Protein AF-A0A8T5A1V4-F1 (afdb_monomer)

Secondary structure (DSSP, 8-state):
--GGGGGS------TGGGS-HHHHHHHHHHHHHHHHH--SHHHHHHHHHHHHHHHHHTT-HHHHHHHHHT-----

Solvent-accessible surface area (backbone atoms only — not comparable to full-atom values): 4674 Å² total; per-residue (Å²): 142,60,92,59,51,79,74,54,88,73,94,68,94,28,72,55,64,72,51,57,71,66,60,55,51,52,53,53,49,52,55,51,54,51,58,71,75,49,88,54,66,70,65,48,49,50,58,52,58,62,45,49,62,54,35,55,52,39,69,39,52,68,58,53,54,32,57,75,68,70,50,79,82,66,135

Foldseek 3Di:
DDLCQLVDDDDDDFPLVPDDPVVVVVVVVVLVVQCVVDDDPVSNVVSVVVCVVVCVRRVCVVSVVCNVVSHRPDD

Radius of gyration: 14.13 Å; Cα contacts (8 Å, |Δi|>4): 35; chains: 1; bounding box: 38×25×30 Å

Mean predicted aligned error: 6.33 Å

Sequence (75 aa):
MSLLDGLRFRMGASPIHRIDPRAKFIMVMTL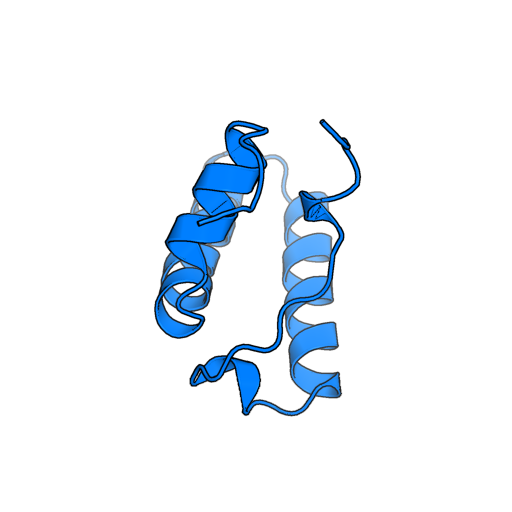FSASILFYELPPLMAIFLLQVPILLLGRVAREWIRTLRGEPCWP

Structure (mmCIF, N/CA/C/O backbone):
data_AF-A0A8T5A1V4-F1
#
_entry.id   AF-A0A8T5A1V4-F1
#
loop_
_atom_site.group_PDB
_atom_site.id
_atom_site.type_symbol
_atom_site.label_atom_id
_atom_site.label_alt_id
_atom_site.label_comp_id
_atom_site.label_asym_id
_atom_site.label_entity_id
_atom_site.label_seq_id
_atom_site.pdbx_PDB_ins_code
_atom_site.Cartn_x
_atom_site.Cartn_y
_atom_site.Cartn_z
_atom_site.occupancy
_atom_site.B_iso_or_equiv
_atom_site.auth_seq_id
_atom_site.auth_comp_id
_atom_site.auth_asym_id
_atom_site.auth_atom_id
_atom_site.pdbx_PDB_model_num
ATOM 1 N N . MET A 1 1 ? 19.849 14.920 4.302 1.00 51.78 1 MET A N 1
ATOM 2 C CA . MET A 1 1 ? 18.593 14.948 5.075 1.00 51.78 1 MET A CA 1
ATOM 3 C C . MET A 1 1 ? 17.570 15.703 4.257 1.00 51.78 1 MET A C 1
ATOM 5 O O . MET A 1 1 ? 17.661 16.918 4.166 1.00 51.78 1 MET A O 1
ATOM 9 N N . SER A 1 2 ? 16.657 14.999 3.600 1.00 64.31 2 SER A N 1
ATOM 10 C CA . SER A 1 2 ? 15.501 15.634 2.979 1.00 64.31 2 SER A CA 1
ATOM 11 C C . SER A 1 2 ? 14.287 14.776 3.289 1.00 64.31 2 SER A C 1
ATOM 13 O O . SER A 1 2 ? 14.231 13.620 2.881 1.00 64.31 2 SER A O 1
ATOM 15 N N . LEU A 1 3 ? 13.314 15.338 4.010 1.00 63.84 3 LEU A N 1
ATOM 16 C CA . LEU A 1 3 ? 11.991 14.733 4.229 1.00 63.84 3 LEU A CA 1
ATOM 17 C C . LEU A 1 3 ? 11.337 14.272 2.910 1.00 63.84 3 LEU A C 1
ATOM 19 O O . LEU A 1 3 ? 10.487 13.388 2.906 1.00 63.84 3 LEU A O 1
ATOM 23 N N . LEU A 1 4 ? 11.760 14.851 1.784 1.00 71.75 4 LEU A N 1
ATOM 24 C CA . LEU A 1 4 ? 11.225 14.595 0.453 1.00 71.75 4 LEU A CA 1
ATOM 25 C C . LEU A 1 4 ? 11.854 13.377 -0.244 1.00 71.75 4 LEU A C 1
ATOM 27 O O . LEU A 1 4 ? 11.363 12.974 -1.297 1.00 71.75 4 LEU A O 1
ATOM 31 N N . ASP A 1 5 ? 12.898 12.753 0.317 1.00 69.06 5 ASP A N 1
ATOM 32 C CA . ASP A 1 5 ? 13.531 11.576 -0.301 1.00 69.06 5 ASP A CA 1
ATOM 33 C C . ASP A 1 5 ? 12.579 10.368 -0.381 1.00 69.06 5 ASP A C 1
ATOM 35 O O . ASP A 1 5 ? 12.694 9.561 -1.303 1.00 69.06 5 ASP A O 1
ATOM 39 N N . GLY A 1 6 ? 11.603 10.267 0.530 1.00 67.25 6 GLY A N 1
ATOM 40 C CA . GLY A 1 6 ? 10.547 9.247 0.487 1.00 67.25 6 GLY A CA 1
ATOM 41 C C . GLY A 1 6 ? 9.495 9.474 -0.607 1.00 67.25 6 GLY A C 1
ATOM 42 O O . GLY A 1 6 ? 8.828 8.529 -1.017 1.00 67.25 6 GLY A O 1
ATOM 43 N N . LEU A 1 7 ? 9.373 10.704 -1.121 1.00 73.00 7 LEU A N 1
ATOM 44 C CA . LEU A 1 7 ? 8.474 11.059 -2.230 1.00 73.00 7 LEU A CA 1
ATOM 45 C C . LEU A 1 7 ? 9.149 10.908 -3.601 1.00 73.00 7 LEU A C 1
ATOM 47 O O . LEU A 1 7 ? 8.523 11.124 -4.641 1.00 73.00 7 LEU A O 1
ATOM 51 N N . ARG A 1 8 ? 10.437 10.547 -3.631 1.00 76.75 8 ARG A N 1
ATOM 52 C CA . ARG A 1 8 ? 11.184 10.386 -4.874 1.00 76.75 8 ARG A CA 1
ATOM 53 C C . ARG A 1 8 ? 10.779 9.089 -5.571 1.00 76.75 8 ARG A C 1
ATOM 55 O O . ARG A 1 8 ? 11.008 7.995 -5.061 1.00 76.75 8 ARG A O 1
ATOM 62 N N . PHE A 1 9 ? 10.254 9.210 -6.788 1.00 73.81 9 PHE A N 1
ATOM 63 C CA . PHE A 1 9 ? 9.946 8.052 -7.622 1.00 73.81 9 PHE A CA 1
ATOM 64 C C . PHE A 1 9 ? 11.209 7.234 -7.926 1.00 73.81 9 PHE A C 1
ATOM 66 O O . PHE A 1 9 ? 12.233 7.760 -8.374 1.00 73.81 9 PHE A O 1
ATOM 73 N N . ARG A 1 10 ? 11.124 5.923 -7.689 1.00 72.75 10 ARG A N 1
ATOM 74 C CA . ARG A 1 10 ? 12.152 4.934 -8.023 1.00 72.75 10 ARG A CA 1
ATOM 75 C C . ARG A 1 10 ? 11.621 4.048 -9.140 1.00 72.75 10 ARG A C 1
ATOM 77 O O . ARG A 1 10 ? 10.497 3.559 -9.058 1.00 72.75 10 ARG A O 1
ATOM 84 N N . MET A 1 11 ? 12.439 3.815 -10.160 1.00 68.69 11 MET A N 1
ATOM 85 C CA . MET A 1 11 ? 12.122 2.794 -11.152 1.00 68.69 11 MET A CA 1
ATOM 86 C C . MET A 1 11 ? 12.416 1.420 -10.552 1.00 68.69 11 MET A C 1
ATOM 88 O O . MET A 1 11 ? 13.524 1.173 -10.079 1.00 68.69 11 MET A O 1
ATOM 92 N N . GLY A 1 12 ? 11.418 0.540 -10.545 1.00 71.06 12 GLY A N 1
ATOM 93 C CA . GLY A 1 12 ? 11.538 -0.821 -10.035 1.00 71.06 12 GLY A CA 1
ATOM 94 C C . GLY A 1 12 ? 10.821 -1.799 -10.955 1.00 71.06 12 GLY A C 1
ATOM 95 O O . GLY A 1 12 ? 9.732 -1.519 -11.445 1.00 71.06 12 GLY A O 1
ATOM 96 N N . ALA A 1 13 ? 11.427 -2.960 -11.195 1.00 71.19 13 ALA A N 1
ATOM 97 C CA . ALA A 1 13 ? 10.805 -4.036 -11.956 1.00 71.19 13 ALA A CA 1
ATOM 98 C C . ALA A 1 13 ? 10.236 -5.080 -10.986 1.00 71.19 13 ALA A C 1
ATOM 100 O O . ALA A 1 13 ? 10.968 -5.898 -10.429 1.00 71.19 13 ALA A O 1
ATOM 101 N N . SER A 1 14 ? 8.920 -5.057 -10.783 1.00 81.75 14 SER A N 1
ATOM 102 C CA . SER A 1 14 ? 8.193 -6.074 -10.019 1.00 81.75 14 SER A CA 1
ATOM 103 C C . SER A 1 14 ? 6.941 -6.534 -10.771 1.00 81.75 14 SER A C 1
ATOM 105 O O . SER A 1 14 ? 6.472 -5.817 -11.661 1.00 81.75 14 SER A O 1
ATOM 107 N N . PRO A 1 15 ? 6.392 -7.722 -10.456 1.00 77.25 15 PRO A N 1
ATOM 108 C CA . PRO A 1 15 ? 5.132 -8.203 -11.022 1.00 77.25 15 PRO A CA 1
ATOM 109 C C . PRO A 1 15 ? 4.015 -7.156 -10.988 1.00 77.25 15 PRO A C 1
ATOM 111 O O . PRO A 1 15 ? 3.352 -6.934 -11.997 1.00 77.25 15 PRO A O 1
ATOM 114 N N . ILE A 1 16 ? 3.877 -6.432 -9.873 1.00 80.88 16 ILE A N 1
ATOM 115 C CA . ILE A 1 16 ? 2.904 -5.340 -9.764 1.00 80.88 16 ILE A CA 1
ATOM 116 C C . ILE A 1 16 ? 3.252 -4.190 -10.690 1.00 80.88 16 ILE A C 1
ATOM 118 O O . ILE A 1 16 ? 2.355 -3.627 -11.302 1.00 80.88 16 ILE A O 1
ATOM 122 N N . HIS A 1 17 ? 4.530 -3.856 -10.868 1.00 81.50 17 HIS A N 1
ATOM 123 C CA . HIS A 1 17 ? 4.927 -2.779 -11.772 1.00 81.50 17 HIS A CA 1
ATOM 124 C C . HIS A 1 17 ? 4.503 -3.023 -13.231 1.00 81.50 17 HIS A C 1
ATOM 126 O O . HIS A 1 17 ? 4.276 -2.046 -13.939 1.00 81.50 17 HIS A O 1
ATOM 132 N N . ARG A 1 18 ? 4.276 -4.278 -13.643 1.00 84.62 18 ARG A N 1
ATOM 133 C CA . ARG A 1 18 ? 3.788 -4.640 -14.988 1.00 84.62 18 ARG A CA 1
ATOM 134 C C . ARG A 1 18 ? 2.277 -4.491 -15.189 1.00 84.62 18 ARG A C 1
ATOM 136 O O . ARG A 1 18 ? 1.829 -4.541 -16.325 1.00 84.62 18 ARG A O 1
ATOM 143 N N . ILE A 1 19 ? 1.500 -4.304 -14.120 1.00 85.81 19 ILE A N 1
ATOM 144 C CA . ILE A 1 19 ? 0.052 -4.070 -14.219 1.00 85.81 19 ILE A CA 1
ATOM 145 C C . ILE A 1 19 ? -0.208 -2.693 -14.845 1.00 85.81 19 ILE A C 1
ATOM 147 O O . ILE A 1 19 ? 0.510 -1.729 -14.543 1.00 85.81 19 ILE A O 1
ATOM 151 N N . ASP A 1 20 ? -1.264 -2.594 -15.656 1.00 91.19 20 ASP A N 1
ATOM 152 C CA . ASP A 1 20 ? -1.716 -1.339 -16.253 1.00 91.19 20 ASP A CA 1
ATOM 153 C C . ASP A 1 20 ? -1.857 -0.221 -15.203 1.00 91.19 20 ASP A C 1
ATOM 155 O O . ASP A 1 20 ? -2.482 -0.422 -14.153 1.00 91.19 20 ASP A O 1
ATOM 159 N N . PRO A 1 21 ? -1.334 0.991 -15.469 1.00 90.56 21 PRO A N 1
ATOM 160 C CA . PRO A 1 21 ? -1.386 2.108 -14.523 1.00 90.56 21 PRO A CA 1
ATOM 161 C C . PRO A 1 21 ? -2.803 2.435 -14.026 1.00 90.56 21 PRO A C 1
ATOM 163 O O . PRO A 1 21 ? -2.991 2.781 -12.862 1.00 90.56 21 PRO A O 1
ATOM 166 N N . ARG A 1 22 ? -3.812 2.270 -14.893 1.00 92.81 22 ARG A N 1
ATOM 167 C CA . ARG A 1 22 ? -5.228 2.526 -14.579 1.00 92.81 22 ARG A CA 1
ATOM 168 C C . ARG A 1 22 ? -5.769 1.551 -13.532 1.00 92.81 22 ARG A C 1
ATOM 170 O O . ARG A 1 22 ? -6.440 1.968 -12.595 1.00 92.81 22 ARG A O 1
ATOM 177 N N . ALA A 1 23 ? -5.433 0.268 -13.660 1.00 92.94 23 ALA A N 1
ATOM 178 C CA . ALA A 1 23 ? -5.870 -0.762 -12.723 1.00 92.94 23 ALA A CA 1
ATOM 179 C C . ALA A 1 23 ? -5.233 -0.567 -11.339 1.00 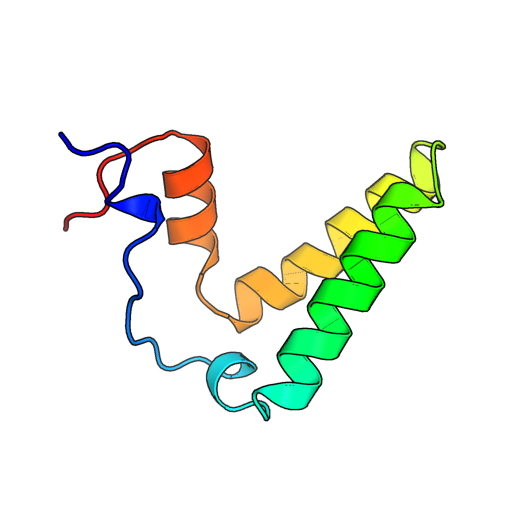92.94 23 ALA A C 1
ATOM 181 O O . ALA A 1 23 ? -5.918 -0.687 -10.326 1.00 92.94 23 ALA A O 1
ATOM 182 N N . LYS A 1 24 ? -3.951 -0.176 -11.285 1.00 90.25 24 LYS A N 1
ATOM 183 C CA . LYS A 1 24 ? -3.288 0.188 -10.020 1.00 90.25 24 LYS A CA 1
ATOM 184 C C . LYS A 1 24 ? -3.974 1.359 -9.324 1.00 90.25 24 LYS A C 1
ATOM 186 O O . LYS A 1 24 ? -4.145 1.322 -8.110 1.00 90.25 24 LYS A O 1
ATOM 191 N N . PHE A 1 25 ? -4.354 2.385 -10.083 1.00 92.75 25 PHE A N 1
ATOM 192 C CA . PHE A 1 25 ? -5.038 3.548 -9.526 1.00 92.75 25 PHE A CA 1
ATOM 193 C C . PHE A 1 25 ? -6.382 3.162 -8.902 1.00 92.75 25 PHE A C 1
ATOM 195 O O . PHE A 1 25 ? -6.637 3.500 -7.748 1.00 92.75 25 PHE A O 1
ATOM 202 N N . ILE A 1 26 ? -7.196 2.385 -9.626 1.00 96.19 26 ILE A N 1
ATOM 203 C CA . ILE A 1 26 ? -8.484 1.893 -9.120 1.00 96.19 26 ILE A CA 1
ATOM 204 C C . ILE A 1 26 ? -8.278 1.034 -7.869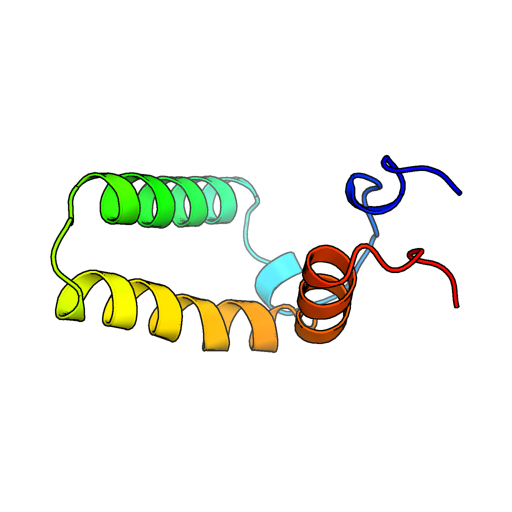 1.00 96.19 26 ILE A C 1
ATOM 206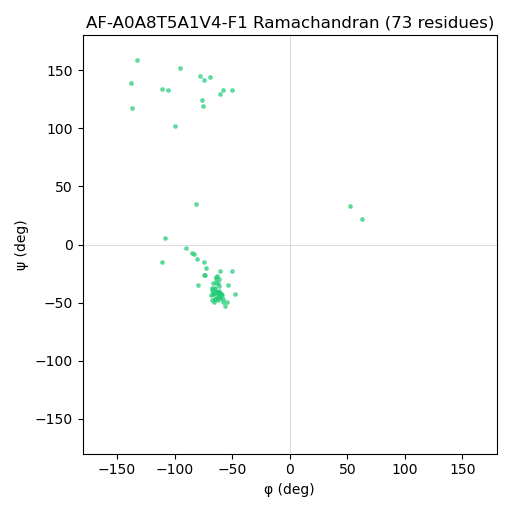 O O . ILE A 1 26 ? -8.945 1.264 -6.868 1.00 96.19 26 ILE A O 1
ATOM 210 N N . MET A 1 27 ? -7.311 0.111 -7.880 1.00 92.75 27 MET A N 1
ATOM 211 C CA . MET A 1 27 ? -6.984 -0.731 -6.723 1.00 92.75 27 MET A CA 1
ATOM 212 C C . MET A 1 27 ? -6.696 0.101 -5.465 1.00 92.75 27 MET A C 1
ATOM 214 O O . MET A 1 27 ? -7.262 -0.169 -4.406 1.00 92.75 27 MET A O 1
ATOM 218 N N . VAL A 1 28 ? -5.837 1.121 -5.571 1.00 93.31 28 VAL A N 1
ATOM 219 C CA . VAL A 1 28 ? -5.489 1.983 -4.429 1.00 93.31 28 VAL A CA 1
ATOM 220 C C . VAL A 1 28 ? -6.693 2.809 -3.974 1.00 93.31 28 VAL A C 1
ATOM 222 O O . VAL A 1 28 ? -6.940 2.893 -2.774 1.00 93.31 28 VAL A O 1
ATOM 225 N N . MET A 1 29 ? -7.473 3.366 -4.905 1.00 96.56 29 MET A N 1
ATOM 226 C CA . MET A 1 29 ? -8.6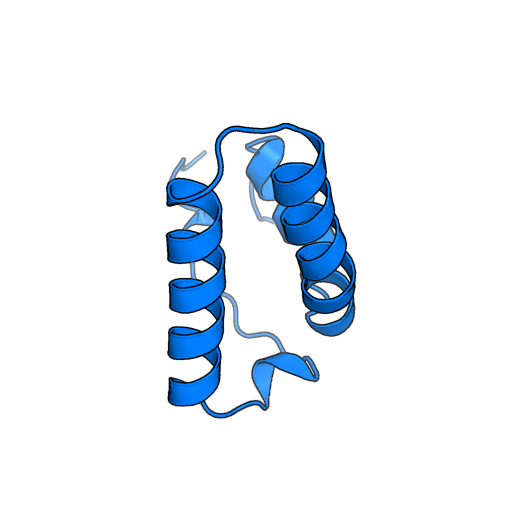95 4.108 -4.574 1.00 96.56 29 MET A CA 1
ATOM 227 C C . MET A 1 29 ? -9.718 3.240 -3.846 1.00 96.56 29 MET A C 1
ATOM 229 O O . MET A 1 29 ? -10.241 3.662 -2.822 1.00 96.56 29 MET A O 1
ATOM 233 N N . THR A 1 30 ? -9.956 2.011 -4.304 1.00 96.06 30 THR A N 1
ATOM 234 C CA . THR A 1 30 ? -10.893 1.093 -3.648 1.00 96.06 30 THR A CA 1
ATOM 235 C C . THR A 1 30 ? -10.444 0.737 -2.232 1.00 96.06 30 THR A C 1
ATOM 237 O O . THR A 1 30 ? -11.256 0.800 -1.311 1.00 96.06 30 THR A O 1
ATOM 240 N N . LEU A 1 31 ? -9.163 0.407 -2.033 1.00 94.75 31 LEU A N 1
ATOM 241 C CA . LEU A 1 31 ? -8.625 0.104 -0.700 1.00 94.75 31 LEU A CA 1
ATOM 242 C C . LEU A 1 31 ? -8.711 1.315 0.237 1.00 94.75 31 LEU A C 1
ATOM 244 O O . LEU A 1 31 ? -9.076 1.169 1.403 1.00 94.75 31 LEU A O 1
ATOM 248 N N . PHE A 1 32 ? -8.419 2.508 -0.280 1.00 95.50 32 PHE A N 1
ATOM 249 C CA . PHE A 1 32 ? -8.507 3.751 0.477 1.00 95.50 32 PHE A CA 1
ATOM 250 C C . PHE A 1 32 ? -9.951 4.080 0.869 1.00 95.50 32 PHE A C 1
ATOM 252 O O . PHE A 1 32 ? -10.232 4.296 2.047 1.00 95.50 32 PHE A O 1
ATOM 259 N N . SER A 1 33 ? -10.889 4.036 -0.078 1.00 97.19 33 SER A N 1
ATOM 260 C CA . SER A 1 33 ? -12.311 4.240 0.207 1.00 97.19 33 SER A CA 1
ATOM 261 C C . SER A 1 33 ? -12.836 3.217 1.214 1.00 97.19 33 SER A C 1
ATOM 263 O O . SER A 1 33 ? -13.518 3.601 2.159 1.00 97.19 33 SER A O 1
ATOM 265 N N . ALA A 1 34 ? -12.471 1.938 1.077 1.00 95.62 34 ALA A N 1
ATOM 266 C CA . ALA A 1 34 ? -12.841 0.910 2.047 1.00 95.62 34 ALA A CA 1
ATOM 267 C C . ALA A 1 34 ? -12.300 1.230 3.450 1.00 95.62 34 ALA A C 1
ATOM 269 O O . ALA A 1 34 ? -13.038 1.120 4.422 1.00 95.62 34 ALA A O 1
ATOM 270 N N . SER A 1 35 ? -11.051 1.694 3.565 1.00 95.00 35 SER A N 1
ATOM 271 C CA . SER A 1 35 ? -10.467 2.067 4.862 1.00 95.00 35 SER A CA 1
ATOM 272 C C . SER A 1 35 ? -11.176 3.240 5.551 1.00 95.00 35 SER A C 1
ATOM 274 O O . SER A 1 35 ? -11.171 3.308 6.772 1.00 95.00 35 SER A O 1
ATOM 276 N N . ILE A 1 36 ? -11.809 4.135 4.784 1.00 96.31 36 ILE A N 1
ATOM 277 C CA . ILE A 1 36 ? -12.603 5.251 5.322 1.00 96.31 36 ILE A CA 1
ATOM 278 C C . ILE A 1 36 ? -13.997 4.780 5.756 1.00 96.31 36 ILE A C 1
ATOM 280 O O . ILE A 1 36 ? -14.548 5.303 6.719 1.00 96.31 36 ILE A O 1
ATOM 284 N N . LEU A 1 37 ? -14.581 3.812 5.043 1.00 96.88 37 LEU A N 1
ATOM 285 C CA . LEU A 1 37 ? -15.939 3.325 5.302 1.00 96.88 37 LEU A CA 1
ATOM 286 C C . LEU A 1 37 ? -16.051 2.459 6.565 1.00 96.88 37 LEU A C 1
ATOM 288 O O . LEU A 1 37 ? -17.131 2.380 7.148 1.00 96.88 37 LEU A O 1
ATOM 292 N N . PHE A 1 38 ? -14.970 1.794 6.981 1.00 95.69 38 PHE A N 1
ATOM 293 C CA . PHE A 1 38 ? -14.968 0.904 8.142 1.00 95.69 38 PHE A CA 1
ATOM 294 C C . PHE A 1 38 ? -14.251 1.530 9.343 1.00 95.69 38 PHE A C 1
ATOM 296 O O . PHE A 1 38 ? -13.126 2.000 9.223 1.00 95.69 38 PHE A O 1
ATOM 303 N N . TYR A 1 39 ? -14.877 1.449 10.520 1.00 94.56 39 TYR A N 1
ATOM 304 C CA . TYR A 1 39 ? -14.301 1.909 11.794 1.00 94.56 39 TYR A CA 1
ATOM 305 C C . TYR A 1 39 ? -13.963 0.768 12.761 1.00 94.56 39 TYR A C 1
ATOM 307 O O . TYR A 1 39 ? -13.227 0.960 13.725 1.00 94.56 39 TYR A O 1
ATOM 315 N N . GLU A 1 40 ? -14.488 -0.427 12.500 1.00 96.50 40 GLU A N 1
ATOM 316 C CA . GLU A 1 40 ? -14.279 -1.603 13.337 1.00 96.50 40 GLU A CA 1
ATOM 317 C C . GLU A 1 40 ? -12.899 -2.229 13.088 1.00 96.50 40 GLU A C 1
ATOM 319 O O . GLU A 1 40 ? -12.411 -2.288 11.954 1.00 96.50 40 GLU A O 1
ATOM 324 N N . LEU A 1 41 ? -12.277 -2.764 14.142 1.00 95.31 41 LEU A N 1
ATOM 325 C CA . LEU A 1 41 ? -10.944 -3.368 14.050 1.00 95.31 41 LEU A CA 1
ATOM 326 C C . LEU A 1 41 ? -10.884 -4.582 13.096 1.00 95.31 41 LEU A C 1
ATOM 328 O O . LEU A 1 41 ? -9.954 -4.634 12.287 1.00 95.31 41 LEU A O 1
ATOM 332 N N . PRO A 1 42 ? -11.838 -5.541 13.114 1.00 96.88 42 PRO A N 1
ATOM 333 C CA . PRO A 1 42 ? -11.774 -6.709 12.234 1.00 96.88 42 PRO A CA 1
ATOM 334 C C . PRO A 1 42 ? -11.715 -6.388 10.725 1.00 96.88 42 PRO A C 1
ATOM 336 O O . PRO A 1 42 ? -10.823 -6.917 10.055 1.00 96.88 42 PRO A O 1
ATOM 339 N N . PRO A 1 43 ? -12.581 -5.525 10.148 1.00 95.25 43 PRO A N 1
ATOM 340 C CA . PRO A 1 43 ? -12.496 -5.184 8.727 1.00 95.25 43 PRO A CA 1
ATOM 341 C C . PRO A 1 43 ? -11.236 -4.382 8.386 1.00 95.25 43 PRO A C 1
ATOM 343 O O . PRO A 1 43 ? -10.617 -4.639 7.352 1.00 95.25 43 PRO A O 1
ATOM 346 N N . LEU A 1 44 ? -10.798 -3.472 9.262 1.00 96.12 44 LEU A N 1
ATOM 347 C CA . LEU A 1 44 ? -9.551 -2.730 9.061 1.00 96.12 44 LEU A CA 1
ATOM 348 C C . LEU A 1 44 ? -8.336 -3.666 9.032 1.00 96.12 44 LEU A C 1
ATOM 350 O O . LEU A 1 44 ? -7.483 -3.547 8.150 1.00 96.12 44 LEU A O 1
ATOM 354 N N . MET A 1 45 ? -8.290 -4.651 9.932 1.00 96.50 45 MET A N 1
ATOM 355 C CA . MET A 1 45 ? -7.257 -5.686 9.920 1.00 96.50 45 MET A CA 1
ATOM 356 C C . MET A 1 45 ? -7.286 -6.521 8.639 1.00 96.50 45 MET A C 1
ATOM 358 O O . MET A 1 45 ? -6.229 -6.800 8.078 1.00 96.50 45 MET A O 1
ATOM 362 N N . ALA A 1 46 ? -8.468 -6.897 8.147 1.00 96.06 46 ALA A N 1
ATOM 363 C CA . ALA A 1 46 ? -8.589 -7.646 6.899 1.00 96.06 46 ALA A CA 1
ATOM 364 C C . ALA A 1 46 ? -8.044 -6.848 5.699 1.00 96.06 46 ALA A C 1
ATOM 366 O O . ALA A 1 46 ? -7.260 -7.380 4.911 1.00 96.06 46 ALA A O 1
ATOM 367 N N . ILE A 1 47 ? -8.392 -5.560 5.594 1.00 95.50 47 ILE A N 1
ATOM 368 C CA . ILE A 1 47 ? -7.890 -4.659 4.541 1.00 95.50 47 ILE A CA 1
ATOM 369 C C . ILE A 1 47 ? -6.369 -4.489 4.644 1.00 95.50 47 ILE A C 1
ATOM 371 O O . ILE A 1 47 ? -5.673 -4.492 3.625 1.00 95.50 47 ILE A O 1
ATOM 375 N N . PHE A 1 48 ? -5.838 -4.365 5.860 1.00 93.94 48 PHE A N 1
ATOM 376 C CA . PHE A 1 48 ? -4.399 -4.260 6.090 1.00 93.94 48 PHE A CA 1
ATOM 377 C C . PHE A 1 48 ? -3.659 -5.539 5.674 1.00 93.94 48 PHE A C 1
ATOM 379 O O . PHE A 1 48 ? -2.678 -5.477 4.931 1.00 93.94 48 PHE A O 1
ATOM 386 N N . LEU A 1 49 ? -4.156 -6.710 6.079 1.00 95.56 49 LEU A N 1
ATOM 387 C CA . LEU A 1 49 ? -3.565 -7.998 5.707 1.00 95.56 49 LEU A CA 1
ATOM 388 C C . LEU A 1 49 ? -3.637 -8.256 4.198 1.00 95.56 49 LEU A C 1
ATOM 390 O O . LEU A 1 49 ? -2.701 -8.824 3.642 1.00 95.56 49 LEU A O 1
ATOM 394 N N . LEU A 1 50 ? -4.686 -7.785 3.517 1.00 94.12 50 LEU A N 1
ATOM 395 C CA . LEU A 1 50 ? -4.804 -7.849 2.057 1.00 94.12 50 LEU A CA 1
ATOM 396 C C . LEU A 1 50 ? -3.718 -7.024 1.337 1.00 94.12 50 LEU A C 1
ATOM 398 O O . LEU A 1 50 ? -3.300 -7.389 0.238 1.00 94.12 50 LEU A O 1
ATOM 402 N N . GLN A 1 51 ? -3.216 -5.942 1.943 1.00 91.19 51 GLN A N 1
ATOM 403 C CA . GLN A 1 51 ? -2.120 -5.142 1.373 1.00 91.19 51 GLN A CA 1
ATOM 404 C C . GLN A 1 51 ? -0.752 -5.827 1.486 1.00 91.19 51 GLN A C 1
ATOM 406 O O . GLN A 1 51 ? 0.119 -5.583 0.648 1.00 91.19 51 GLN A O 1
ATOM 411 N N . VAL A 1 52 ? -0.548 -6.716 2.463 1.00 91.56 52 VAL A N 1
ATOM 412 C CA . VAL A 1 52 ? 0.723 -7.438 2.661 1.00 91.56 52 VAL A CA 1
ATOM 413 C C . VAL A 1 52 ? 1.171 -8.221 1.414 1.00 91.56 52 VAL A C 1
ATOM 415 O O . VAL A 1 52 ? 2.298 -7.996 0.962 1.00 91.56 52 VAL A O 1
ATOM 418 N N . PRO A 1 53 ? 0.353 -9.095 0.789 1.00 90.19 53 PRO A N 1
ATOM 419 C CA . PRO A 1 53 ? 0.766 -9.802 -0.422 1.00 90.19 53 PRO A CA 1
ATOM 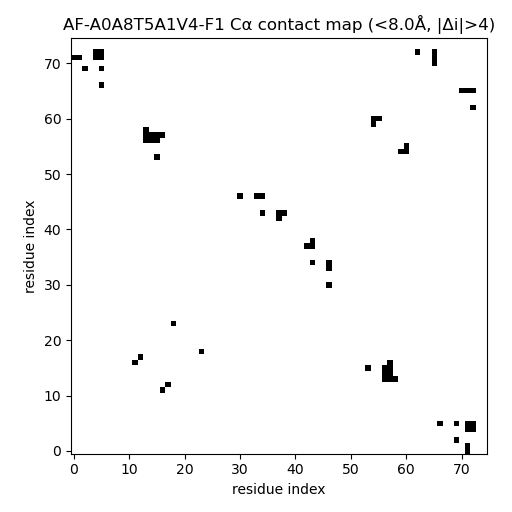420 C C . PRO A 1 53 ? 1.043 -8.844 -1.586 1.00 90.19 53 PRO A C 1
ATOM 422 O O . PRO A 1 53 ? 1.959 -9.090 -2.369 1.00 90.19 53 PRO A O 1
ATOM 425 N N . ILE A 1 54 ? 0.323 -7.720 -1.674 1.00 89.25 54 ILE A N 1
ATOM 426 C CA . ILE A 1 54 ? 0.553 -6.687 -2.692 1.00 89.25 54 ILE A CA 1
ATOM 427 C C . ILE A 1 54 ? 1.940 -6.053 -2.487 1.00 89.25 54 ILE A C 1
ATOM 429 O O . ILE A 1 54 ? 2.738 -5.965 -3.417 1.00 89.25 54 ILE A O 1
ATOM 433 N N . LEU A 1 55 ? 2.299 -5.683 -1.259 1.00 88.75 55 LEU A N 1
ATOM 434 C CA . LEU A 1 55 ? 3.623 -5.130 -0.946 1.00 88.75 55 LEU A CA 1
ATOM 435 C C . LEU A 1 55 ? 4.760 -6.112 -1.270 1.00 88.75 55 LEU A C 1
ATOM 437 O O . LEU A 1 55 ? 5.786 -5.717 -1.841 1.00 88.75 55 LEU A O 1
ATOM 441 N N . LEU A 1 56 ? 4.568 -7.394 -0.945 1.00 87.31 56 LEU A N 1
ATOM 442 C CA . LEU A 1 56 ? 5.548 -8.453 -1.196 1.00 87.31 56 LEU A CA 1
ATOM 443 C C . LEU A 1 56 ? 5.736 -8.720 -2.693 1.00 87.31 56 LEU A C 1
ATOM 445 O O . LEU A 1 56 ? 6.871 -8.727 -3.177 1.00 87.31 56 LEU A O 1
ATOM 449 N N . LEU A 1 57 ? 4.644 -8.859 -3.450 1.00 87.25 57 LEU A N 1
ATOM 450 C CA . LEU A 1 57 ? 4.686 -8.999 -4.911 1.00 87.25 57 LEU A CA 1
ATOM 451 C C . LEU A 1 57 ? 5.308 -7.771 -5.581 1.00 87.25 57 LEU A C 1
ATOM 453 O O . LEU A 1 57 ? 5.931 -7.882 -6.636 1.00 87.25 57 LEU A O 1
ATOM 457 N N . GLY A 1 58 ? 5.171 -6.599 -4.964 1.00 84.56 58 GLY A N 1
ATOM 458 C CA . GLY A 1 58 ? 5.755 -5.355 -5.441 1.00 84.56 58 GLY A CA 1
ATOM 459 C C . GLY A 1 58 ? 7.258 -5.273 -5.201 1.00 84.56 58 GLY A C 1
ATOM 460 O O . GLY A 1 58 ? 7.906 -4.426 -5.815 1.00 84.56 58 GLY A O 1
ATOM 461 N N . ARG A 1 59 ? 7.806 -6.149 -4.345 1.00 84.69 59 ARG A N 1
ATOM 462 C CA . ARG A 1 59 ? 9.169 -6.065 -3.805 1.00 84.69 59 ARG A CA 1
ATOM 463 C C . ARG A 1 59 ? 9.472 -4.695 -3.179 1.00 84.69 59 ARG A C 1
ATOM 465 O O . ARG A 1 59 ? 10.608 -4.250 -3.238 1.00 84.69 59 ARG A O 1
ATOM 472 N N . VAL A 1 60 ? 8.459 -4.049 -2.587 1.00 84.38 60 VAL A N 1
ATOM 473 C CA . VAL A 1 60 ? 8.558 -2.698 -1.982 1.00 84.38 60 VAL A CA 1
ATOM 474 C C . VAL A 1 60 ? 8.501 -2.752 -0.448 1.00 84.38 60 VAL A C 1
ATOM 476 O O . VAL A 1 60 ? 8.442 -1.731 0.227 1.00 84.38 60 VAL A O 1
ATOM 479 N N . ALA A 1 61 ? 8.488 -3.949 0.147 1.00 83.44 61 ALA A N 1
ATOM 480 C CA . ALA A 1 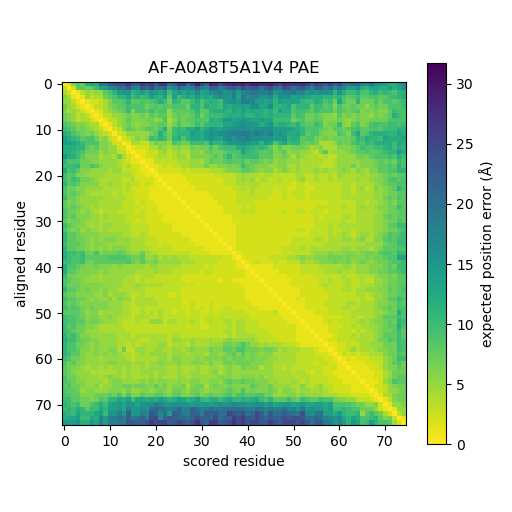61 ? 8.337 -4.110 1.595 1.00 83.44 61 ALA A CA 1
ATOM 481 C C . ALA A 1 61 ? 9.477 -3.451 2.396 1.00 83.44 61 ALA A C 1
ATOM 483 O O . ALA A 1 61 ? 9.239 -2.887 3.464 1.00 83.44 61 ALA A O 1
ATOM 484 N N . ARG A 1 62 ? 10.713 -3.484 1.877 1.00 82.25 62 ARG A N 1
ATOM 485 C CA . ARG A 1 62 ? 11.875 -2.859 2.530 1.00 82.25 62 ARG A CA 1
ATOM 486 C C . ARG A 1 62 ? 11.748 -1.337 2.515 1.00 82.25 62 ARG A C 1
ATOM 488 O O . ARG A 1 62 ? 12.004 -0.686 3.524 1.00 82.25 62 ARG A O 1
ATOM 495 N N . GLU A 1 63 ? 11.338 -0.780 1.387 1.00 80.56 63 GLU A N 1
ATOM 496 C CA . GLU A 1 63 ? 11.120 0.649 1.189 1.00 80.56 63 GLU A CA 1
ATOM 497 C C . GLU A 1 63 ? 9.954 1.136 2.046 1.00 80.56 63 GLU A C 1
ATOM 499 O O . GLU A 1 63 ? 10.080 2.158 2.709 1.00 80.56 63 GLU A O 1
ATOM 504 N N . TRP A 1 64 ? 8.868 0.369 2.123 1.00 83.12 64 TRP A N 1
ATOM 505 C CA . TRP A 1 64 ? 7.730 0.672 2.986 1.00 83.12 64 TRP A CA 1
ATOM 506 C C . TRP A 1 64 ? 8.149 0.780 4.462 1.00 83.12 64 TRP A C 1
ATOM 508 O O . TRP A 1 64 ? 7.871 1.787 5.112 1.00 83.12 64 TRP A O 1
ATOM 518 N N . ILE A 1 65 ? 8.934 -0.175 4.975 1.00 83.75 65 ILE A N 1
ATOM 519 C CA . ILE A 1 65 ? 9.470 -0.097 6.346 1.00 83.75 65 ILE A CA 1
ATOM 520 C C . ILE A 1 65 ? 10.401 1.114 6.516 1.00 83.75 65 ILE A C 1
ATOM 522 O O . ILE A 1 65 ? 10.319 1.804 7.530 1.00 83.75 65 ILE A O 1
ATOM 526 N N . ARG A 1 66 ? 11.253 1.414 5.528 1.00 79.38 66 ARG A N 1
ATOM 527 C CA . ARG A 1 66 ? 12.118 2.608 5.557 1.00 79.38 66 ARG A CA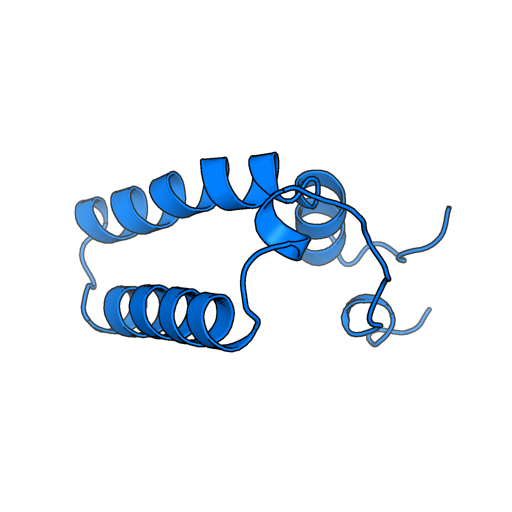 1
ATOM 528 C C . ARG A 1 66 ? 11.305 3.905 5.609 1.00 79.38 66 ARG A C 1
ATOM 530 O O . ARG A 1 66 ? 11.661 4.795 6.377 1.00 79.38 66 ARG A O 1
ATOM 537 N N . THR A 1 67 ? 10.191 3.993 4.872 1.00 78.19 67 THR A N 1
ATOM 538 C CA . THR A 1 67 ? 9.285 5.156 4.927 1.00 78.19 67 THR A CA 1
ATOM 539 C C . THR A 1 67 ? 8.613 5.307 6.290 1.00 78.19 67 THR A C 1
ATOM 541 O O . THR A 1 67 ? 8.519 6.425 6.784 1.00 78.19 67 THR A O 1
ATOM 544 N N . 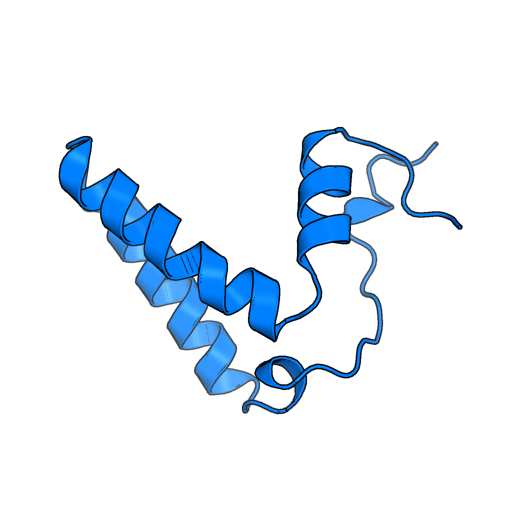LEU A 1 68 ? 8.235 4.201 6.944 1.00 82.38 68 LEU A N 1
ATOM 545 C CA . LEU A 1 68 ? 7.678 4.225 8.304 1.00 82.38 68 LEU A CA 1
ATOM 546 C C . LEU A 1 68 ? 8.699 4.682 9.351 1.00 82.38 68 LEU A C 1
ATOM 548 O O . LEU A 1 68 ? 8.333 5.324 10.330 1.00 82.38 68 LEU A O 1
ATOM 552 N N . ARG A 1 69 ? 9.978 4.355 9.150 1.00 81.69 69 ARG A N 1
ATOM 553 C CA . ARG A 1 69 ? 11.073 4.753 10.047 1.00 81.69 69 ARG A CA 1
ATOM 554 C C . ARG A 1 69 ? 11.606 6.162 9.775 1.00 81.69 69 ARG A C 1
ATOM 556 O O . ARG A 1 69 ? 12.437 6.639 10.540 1.00 81.69 69 ARG A O 1
ATOM 563 N N . GLY A 1 70 ? 11.174 6.813 8.691 1.00 74.38 70 GLY A N 1
ATOM 564 C CA . GLY A 1 70 ? 11.741 8.091 8.247 1.00 74.38 70 GLY A CA 1
ATOM 565 C C . GLY A 1 70 ? 13.224 7.994 7.863 1.00 74.38 70 GLY A C 1
ATOM 566 O O . GLY A 1 70 ? 13.937 8.996 7.892 1.00 74.38 70 GLY A O 1
ATOM 567 N N . GLU A 1 71 ? 13.707 6.790 7.540 1.00 69.25 71 GLU A N 1
ATOM 568 C CA . GLU A 1 71 ? 15.115 6.554 7.226 1.00 69.25 71 GLU A CA 1
ATOM 569 C C . GLU A 1 71 ? 15.462 7.107 5.828 1.00 69.25 71 GLU A C 1
ATOM 571 O O . GLU A 1 71 ? 14.667 6.968 4.889 1.00 69.25 71 GLU A O 1
ATOM 576 N N . PRO A 1 72 ? 16.655 7.709 5.646 1.00 61.78 72 PRO A N 1
ATOM 577 C CA . PRO A 1 72 ? 17.099 8.190 4.344 1.00 61.78 72 PRO A CA 1
ATOM 578 C C . PRO A 1 72 ? 17.121 7.059 3.312 1.00 61.78 72 PRO A C 1
ATOM 580 O O . PRO A 1 72 ? 17.665 5.981 3.542 1.00 61.78 72 PRO A O 1
ATOM 583 N N . CYS A 1 73 ? 16.558 7.321 2.136 1.00 61.53 73 CYS A N 1
ATOM 584 C CA . CYS A 1 73 ? 16.361 6.324 1.085 1.00 61.53 73 CYS A CA 1
ATOM 585 C C . CYS A 1 73 ? 17.626 6.071 0.225 1.00 61.53 73 CYS A C 1
ATOM 587 O O . CYS A 1 73 ? 17.504 5.865 -0.984 1.00 61.53 73 CYS A O 1
ATOM 589 N N . TRP A 1 74 ? 18.835 6.130 0.798 1.00 50.91 74 TRP A N 1
ATOM 590 C CA . TRP A 1 74 ? 20.112 5.860 0.103 1.00 50.91 74 TRP A CA 1
ATOM 591 C C . TRP A 1 74 ? 20.563 4.391 0.297 1.00 50.91 74 TRP A C 1
ATOM 593 O O . TRP A 1 74 ? 20.161 3.772 1.287 1.00 50.91 74 TRP A O 1
ATOM 603 N N . PRO A 1 75 ? 21.321 3.780 -0.640 1.00 56.97 75 PRO A N 1
ATOM 604 C CA . PRO A 1 75 ? 22.196 2.655 -0.309 1.00 56.97 75 PRO A CA 1
ATOM 605 C C . PRO A 1 75 ? 23.291 3.057 0.686 1.00 56.97 75 PRO A C 1
ATOM 607 O O . PRO A 1 75 ? 23.707 4.237 0.666 1.00 56.97 75 PRO A O 1
#

pLDDT: mean 84.19, std 11.93, range [50.91, 97.19]